Protein AF-A0A537LIR7-F1 (afdb_monomer_lite)

Organism: NCBI:txid2569760

Radius of gyration: 16.5 Å; chains: 1; bounding box: 29×45×45 Å

InterPro domains:
  IPR001753 Enoyl-CoA hydratase/isomerase-like domain [PF00378] (1-91)
  IPR029045 ClpP/crotonase-like domain superfamily [SSF52096] (1-93)

Foldseek 3Di:
DAQQVVVVVDFRPPCLLPVVCVQQNDPVSCVRRNVRDDDDPVVCCVSRVDVDDDDPVCPVVVVVVVVVVLVPDDPVVSVVVVVVVVVPSVDPPDD

Sequence (95 aa):
FGQPEIRLGLIPGAGGTQRLTRAIGKSRAMELILTGRSITAAEAYALGLVSRVVPVELYLDEAKALARDIAAQPPIAVRMAKEAVLQAFETPLGG

pLDDT: mean 93.81, std 8.97, range [43.75, 98.75]

Structure (mmCIF, N/CA/C/O backbone):
data_AF-A0A537LIR7-F1
#
_entry.id   AF-A0A537LIR7-F1
#
loop_
_atom_site.group_PDB
_atom_site.id
_atom_site.type_symbol
_atom_site.label_atom_id
_atom_site.label_alt_id
_atom_site.label_comp_id
_atom_site.label_asym_id
_atom_site.label_entity_id
_atom_site.label_seq_id
_atom_site.pdbx_PDB_ins_code
_atom_site.Cartn_x
_atom_site.Cartn_y
_atom_site.Cartn_z
_atom_site.occupancy
_atom_site.B_iso_or_equiv
_atom_site.auth_seq_id
_atom_site.auth_comp_id
_atom_site.auth_asym_id
_atom_site.auth_atom_id
_atom_site.pdbx_PDB_model_num
ATOM 1 N N . PHE A 1 1 ? -6.544 -6.698 6.699 1.00 89.94 1 PHE A N 1
ATOM 2 C CA . PHE A 1 1 ? -5.488 -5.709 7.035 1.00 89.94 1 PHE A CA 1
ATOM 3 C C . PHE A 1 1 ? -5.859 -4.995 8.328 1.00 89.94 1 PHE A C 1
ATOM 5 O O . PHE A 1 1 ? -7.045 -4.941 8.619 1.00 89.94 1 PHE A O 1
ATOM 12 N N . GLY A 1 2 ? -4.904 -4.458 9.091 1.00 87.06 2 GLY A N 1
ATOM 13 C CA . GLY A 1 2 ? -5.182 -3.697 10.318 1.00 87.06 2 GLY A CA 1
ATOM 14 C C . GLY A 1 2 ? -3.916 -3.408 11.131 1.00 87.06 2 GLY A C 1
ATOM 15 O O . GLY A 1 2 ? -2.856 -3.931 10.796 1.00 87.06 2 GLY A O 1
ATOM 16 N N . GLN A 1 3 ? -4.052 -2.585 12.175 1.00 90.94 3 GLN A N 1
ATOM 17 C CA . GLN A 1 3 ? -3.018 -2.281 13.178 1.00 90.94 3 GLN A CA 1
ATOM 18 C C . GLN A 1 3 ? -3.605 -2.553 14.581 1.00 90.94 3 GLN A C 1
ATOM 20 O O . GLN A 1 3 ? -4.164 -1.646 15.201 1.00 90.94 3 GLN A O 1
ATOM 25 N N . PRO A 1 4 ? -3.630 -3.818 15.046 1.00 92.50 4 PRO A N 1
ATOM 26 C CA . PRO A 1 4 ? -4.332 -4.198 16.272 1.00 92.50 4 PRO A CA 1
ATOM 27 C C . PRO A 1 4 ? -3.589 -3.821 17.566 1.00 92.50 4 PRO A C 1
ATOM 29 O O . PRO A 1 4 ? -4.132 -4.056 18.644 1.00 92.50 4 PRO A O 1
ATOM 32 N N . GLU A 1 5 ? -2.385 -3.245 17.491 1.00 95.88 5 GLU A N 1
ATOM 33 C CA . GLU A 1 5 ? -1.504 -2.937 18.629 1.00 95.88 5 GLU A CA 1
ATOM 34 C C . GLU A 1 5 ? -2.185 -2.102 19.717 1.00 95.88 5 GLU A C 1
ATOM 36 O O . GLU A 1 5 ? -1.934 -2.324 20.904 1.00 95.88 5 GLU A O 1
ATOM 41 N N . ILE A 1 6 ? -3.116 -1.219 19.339 1.00 96.75 6 ILE A N 1
ATOM 42 C CA . ILE A 1 6 ? -3.859 -0.382 20.290 1.00 96.75 6 ILE A CA 1
ATOM 43 C C . ILE A 1 6 ? -4.644 -1.215 21.312 1.00 96.75 6 ILE A C 1
ATOM 45 O O . ILE A 1 6 ? -4.792 -0.816 22.464 1.00 96.75 6 ILE A O 1
ATOM 49 N N . ARG A 1 7 ? -5.088 -2.420 20.924 1.00 94.25 7 ARG A N 1
ATOM 50 C CA . ARG A 1 7 ? -5.808 -3.359 21.801 1.00 94.25 7 ARG A CA 1
ATOM 51 C C . ARG A 1 7 ? -4.902 -3.989 22.856 1.00 94.25 7 ARG A C 1
ATOM 53 O O . ARG A 1 7 ? -5.401 -4.527 23.835 1.00 94.25 7 ARG A O 1
ATOM 60 N N . LEU A 1 8 ? -3.589 -3.918 22.652 1.00 96.25 8 LEU A N 1
ATOM 61 C CA . LEU A 1 8 ? -2.560 -4.372 23.583 1.00 96.25 8 LEU A CA 1
ATOM 62 C C . LEU A 1 8 ? -1.966 -3.207 24.396 1.00 96.25 8 LEU A C 1
ATOM 64 O O . LEU A 1 8 ? -0.995 -3.407 25.117 1.00 96.25 8 LEU A O 1
ATOM 68 N N . GLY A 1 9 ? -2.512 -1.988 24.267 1.00 95.69 9 GLY A N 1
ATOM 69 C CA . GLY A 1 9 ? -1.963 -0.786 24.902 1.00 95.69 9 GLY A CA 1
ATOM 70 C C . GLY A 1 9 ? -0.682 -0.268 24.239 1.00 95.69 9 GLY A C 1
ATOM 71 O O . GLY A 1 9 ? 0.068 0.484 24.858 1.00 95.69 9 GLY A O 1
ATOM 72 N N . LEU A 1 10 ? -0.415 -0.672 22.994 1.00 96.69 10 LEU A N 1
ATOM 73 C CA . LEU A 1 10 ? 0.782 -0.310 22.241 1.00 96.69 10 LEU A CA 1
ATOM 74 C C . LEU A 1 10 ? 0.422 0.545 21.023 1.00 96.69 10 LEU A C 1
ATOM 76 O O . LEU A 1 10 ? -0.661 0.439 20.453 1.00 96.69 10 LEU A O 1
ATOM 80 N N . ILE A 1 11 ? 1.357 1.387 20.589 1.00 94.94 11 ILE A N 1
ATOM 81 C CA . ILE A 1 11 ? 1.230 2.086 19.307 1.00 94.94 11 ILE A CA 1
ATOM 82 C C . ILE A 1 11 ? 1.664 1.167 18.152 1.00 94.94 11 ILE A C 1
ATOM 84 O O . ILE A 1 11 ? 2.521 0.305 18.367 1.00 94.94 11 ILE A O 1
ATOM 88 N N . PRO A 1 12 ? 1.149 1.366 16.922 1.00 94.69 12 PRO A N 1
ATOM 89 C CA . PRO A 1 12 ? 1.608 0.608 15.764 1.00 94.69 12 PRO A CA 1
ATOM 90 C C . PRO A 1 12 ? 3.113 0.744 15.531 1.00 94.69 12 PRO A C 1
ATOM 92 O O . PRO A 1 12 ? 3.645 1.854 15.409 1.00 94.69 12 PRO A O 1
ATOM 95 N N . GLY A 1 13 ? 3.789 -0.400 15.458 1.00 91.19 13 GLY A N 1
ATOM 96 C CA . GLY A 1 13 ? 5.241 -0.486 15.348 1.00 91.19 13 GLY A CA 1
ATOM 97 C C . GLY A 1 13 ? 5.767 -0.280 13.927 1.00 91.19 13 GLY A C 1
ATOM 98 O O . GLY A 1 13 ? 5.023 -0.050 12.973 1.00 91.19 13 GLY A O 1
ATOM 99 N N . ALA A 1 14 ? 7.092 -0.369 13.780 1.00 89.69 14 ALA A N 1
ATOM 100 C CA . ALA A 1 14 ? 7.806 -0.370 12.500 1.00 89.69 14 ALA A CA 1
ATOM 101 C C . ALA A 1 14 ? 7.506 0.817 11.566 1.00 89.69 14 ALA A C 1
ATOM 103 O O . ALA A 1 14 ? 7.797 0.717 10.381 1.00 89.69 14 ALA A O 1
ATOM 104 N N . GLY A 1 15 ? 6.933 1.924 12.044 1.00 88.69 15 GLY A N 1
ATOM 105 C CA . GLY A 1 15 ? 6.499 3.056 11.216 1.00 88.69 15 GLY A CA 1
ATOM 106 C C . GLY A 1 15 ? 5.074 2.935 10.65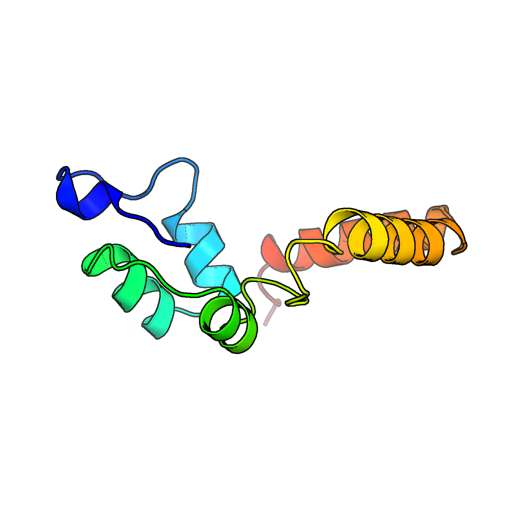7 1.00 88.69 15 GLY A C 1
ATOM 107 O O . GLY A 1 15 ? 4.738 3.588 9.666 1.00 88.69 15 GLY A O 1
ATOM 108 N N . GLY A 1 16 ? 4.236 2.071 11.242 1.00 89.75 16 GLY A N 1
ATOM 109 C CA . GLY A 1 16 ? 2.855 1.836 10.820 1.00 89.75 16 GLY A CA 1
ATOM 110 C C . GLY A 1 16 ? 1.986 3.093 10.862 1.00 89.75 16 GLY A C 1
ATOM 111 O O . GLY A 1 16 ? 1.184 3.303 9.954 1.00 89.75 16 GLY A O 1
ATOM 112 N N . THR A 1 17 ? 2.202 3.978 11.840 1.00 93.75 17 THR A N 1
ATOM 113 C CA . THR A 1 17 ? 1.490 5.262 11.930 1.00 93.75 17 THR A CA 1
ATOM 114 C C . THR A 1 17 ? 1.851 6.194 10.772 1.00 93.75 17 THR A C 1
ATOM 116 O O . THR A 1 17 ? 0.961 6.809 10.188 1.00 93.75 17 THR A O 1
ATOM 119 N N . GLN A 1 18 ? 3.121 6.250 10.365 1.00 93.38 18 GLN A N 1
ATOM 120 C CA . GLN A 1 18 ? 3.574 7.084 9.249 1.00 93.38 18 GLN A CA 1
ATOM 121 C C . GLN A 1 18 ? 3.161 6.497 7.896 1.00 93.38 18 GLN A C 1
ATOM 123 O O . GLN A 1 18 ? 2.568 7.200 7.076 1.00 93.38 18 GLN A O 1
ATOM 128 N N . ARG A 1 19 ? 3.445 5.210 7.647 1.00 92.06 19 ARG A N 1
ATOM 129 C CA . ARG A 1 19 ? 3.177 4.578 6.344 1.00 92.06 19 ARG A CA 1
ATOM 130 C C . ARG A 1 19 ? 1.690 4.460 6.046 1.00 92.06 19 ARG A C 1
ATOM 132 O O . ARG A 1 19 ? 1.287 4.769 4.930 1.00 92.06 19 ARG A O 1
ATOM 139 N N . LEU A 1 20 ? 0.873 4.072 7.027 1.00 94.12 20 LEU A N 1
ATOM 140 C CA . LEU A 1 20 ? -0.571 3.974 6.814 1.00 94.12 20 LEU A CA 1
ATOM 141 C C . LEU A 1 20 ? -1.172 5.355 6.541 1.00 94.12 20 LEU A C 1
ATOM 143 O O . LEU A 1 20 ? -1.917 5.514 5.582 1.00 94.12 20 LEU A O 1
ATOM 147 N N . THR A 1 21 ? -0.787 6.374 7.315 1.00 94.75 21 THR A N 1
ATOM 148 C CA . THR A 1 21 ? -1.270 7.750 7.108 1.00 94.75 21 THR A CA 1
ATOM 149 C C . THR A 1 21 ? -0.914 8.290 5.725 1.00 94.75 21 THR A C 1
ATOM 151 O O . THR A 1 21 ? -1.763 8.906 5.084 1.00 94.75 21 THR A O 1
ATOM 154 N N . ARG A 1 22 ? 0.304 8.031 5.233 1.00 91.88 22 ARG A N 1
ATOM 155 C CA . ARG A 1 22 ? 0.717 8.404 3.870 1.00 91.88 22 ARG A CA 1
ATOM 156 C C . ARG A 1 22 ? -0.051 7.64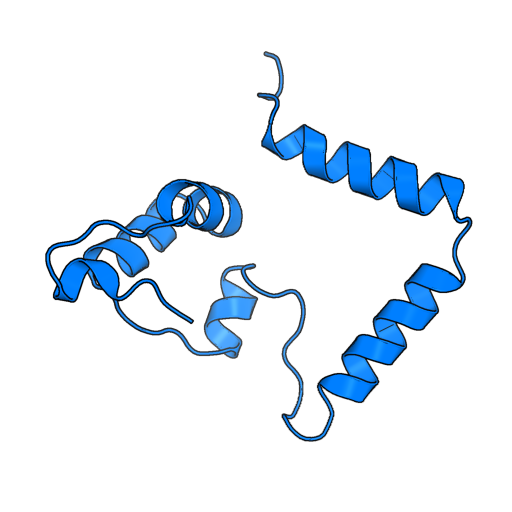5 2.787 1.00 91.88 22 ARG A C 1
ATOM 158 O O . ARG A 1 22 ? -0.322 8.224 1.744 1.00 91.88 22 ARG A O 1
ATOM 165 N N . ALA A 1 23 ? -0.411 6.386 3.033 1.00 93.00 23 ALA A N 1
ATOM 166 C CA . ALA A 1 23 ? -1.126 5.559 2.065 1.00 93.00 23 ALA A CA 1
ATOM 167 C C . ALA A 1 23 ? -2.614 5.925 1.940 1.00 93.00 23 ALA A C 1
ATOM 169 O O . ALA A 1 23 ? -3.129 5.989 0.830 1.00 93.00 23 ALA A O 1
ATOM 170 N N . ILE A 1 24 ? -3.311 6.154 3.061 1.00 95.25 24 ILE A N 1
ATOM 171 C CA . ILE A 1 24 ? -4.787 6.250 3.072 1.00 95.25 24 ILE A CA 1
ATOM 172 C C . ILE A 1 24 ? -5.334 7.574 3.630 1.00 95.25 24 ILE A C 1
ATOM 174 O O . ILE A 1 24 ? -6.550 7.751 3.735 1.00 95.25 24 ILE A O 1
ATOM 178 N N . GLY A 1 25 ? -4.452 8.509 3.994 1.00 95.12 25 GLY A N 1
ATOM 179 C CA . GLY A 1 25 ? -4.796 9.815 4.554 1.00 95.12 25 GLY A CA 1
ATOM 180 C C . GLY A 1 25 ? -5.098 9.803 6.059 1.00 95.12 25 GLY A C 1
ATOM 181 O O . GLY A 1 25 ? -5.391 8.772 6.666 1.00 95.12 25 GLY A O 1
ATOM 182 N N . LYS A 1 26 ? -5.055 10.997 6.673 1.00 96.25 26 LYS A N 1
ATOM 183 C CA . LYS A 1 26 ? -5.170 11.204 8.132 1.00 96.25 26 LYS A CA 1
ATOM 184 C C . LYS A 1 26 ? -6.426 10.585 8.747 1.00 96.25 26 LYS A C 1
ATOM 186 O O . LYS A 1 26 ? -6.324 9.877 9.741 1.00 96.25 26 LYS A O 1
ATOM 191 N N . SER A 1 27 ? -7.603 10.882 8.193 1.00 97.81 27 SER A N 1
ATOM 192 C CA . SER A 1 27 ? -8.883 10.490 8.805 1.00 97.81 27 SER A CA 1
ATOM 193 C C . SER A 1 27 ? -9.047 8.968 8.860 1.00 97.81 27 SER A C 1
ATOM 195 O O . SER A 1 27 ? -9.271 8.415 9.934 1.00 97.81 27 SER A O 1
ATOM 197 N N . ARG A 1 28 ? -8.830 8.287 7.730 1.00 96.94 28 ARG A N 1
ATOM 198 C CA . ARG A 1 28 ? -8.927 6.824 7.626 1.00 96.94 28 ARG A CA 1
ATOM 199 C C . ARG A 1 28 ? -7.845 6.125 8.450 1.00 96.94 28 ARG A C 1
ATOM 201 O O . ARG A 1 28 ? -8.125 5.137 9.120 1.00 96.94 28 ARG A O 1
ATOM 208 N N . ALA A 1 29 ? -6.620 6.653 8.462 1.00 96.62 29 ALA A N 1
ATOM 209 C CA . ALA A 1 29 ? -5.555 6.093 9.290 1.00 96.62 29 ALA A CA 1
ATOM 210 C C . ALA A 1 29 ? -5.871 6.196 10.788 1.00 96.62 29 ALA A C 1
ATOM 212 O O . ALA A 1 29 ? -5.683 5.216 11.503 1.00 96.62 29 ALA A O 1
ATOM 213 N N . MET A 1 30 ? -6.396 7.332 11.260 1.00 97.44 30 MET A N 1
ATOM 214 C CA . MET A 1 30 ? -6.832 7.479 12.654 1.00 97.44 30 MET A CA 1
ATOM 215 C C . MET A 1 30 ? -7.927 6.481 13.014 1.00 97.44 30 MET A C 1
ATOM 217 O O . MET A 1 30 ? -7.828 5.832 14.049 1.00 97.44 30 MET A O 1
ATOM 221 N N . GLU A 1 31 ? -8.928 6.303 12.154 1.00 96.88 31 GLU A N 1
ATOM 222 C CA . GLU A 1 31 ? -9.977 5.311 12.385 1.00 96.88 31 GLU A CA 1
ATOM 223 C C . GLU A 1 31 ? -9.389 3.903 12.569 1.00 96.88 31 GLU A C 1
ATOM 225 O O . GLU A 1 31 ? -9.663 3.243 13.571 1.00 96.88 31 GLU A O 1
ATOM 230 N N . LEU A 1 32 ? -8.533 3.446 11.650 1.00 97.06 32 LEU A N 1
ATOM 231 C CA . LEU A 1 32 ? -7.968 2.095 11.717 1.00 97.06 32 LEU A CA 1
ATOM 232 C C . LEU A 1 32 ? -6.997 1.909 12.888 1.00 97.06 32 LEU A C 1
ATOM 234 O O . LEU A 1 32 ? -7.026 0.866 13.536 1.00 97.06 32 LEU A O 1
ATOM 238 N N . ILE A 1 33 ? -6.159 2.908 13.174 1.00 96.81 33 ILE A N 1
ATOM 239 C CA . ILE A 1 33 ? -5.153 2.841 14.244 1.00 96.81 33 ILE A CA 1
ATOM 240 C C . ILE A 1 33 ? -5.810 2.901 15.622 1.00 96.81 33 ILE A C 1
ATOM 242 O O . ILE A 1 33 ? -5.434 2.135 16.503 1.00 96.81 33 ILE A O 1
ATOM 246 N N . LEU A 1 34 ? -6.786 3.789 15.823 1.00 97.12 34 LEU A N 1
ATOM 247 C CA . LEU A 1 34 ? -7.384 4.010 17.142 1.00 97.12 34 LEU A CA 1
ATOM 248 C C . LEU A 1 34 ? -8.451 2.966 17.490 1.00 97.12 34 LEU A C 1
ATOM 250 O O . LEU A 1 34 ? -8.666 2.687 18.664 1.00 97.12 34 LEU A O 1
ATOM 254 N N . THR A 1 35 ? -9.100 2.354 16.494 1.00 97.19 35 THR A N 1
ATOM 255 C CA . THR A 1 35 ? -10.054 1.250 16.729 1.00 97.19 35 THR A CA 1
ATOM 256 C C . THR A 1 35 ? -9.390 -0.130 16.702 1.00 97.19 35 THR A C 1
ATOM 258 O O . THR A 1 35 ? -9.949 -1.117 17.198 1.00 97.19 35 THR A O 1
ATOM 261 N N . GLY A 1 36 ? -8.223 -0.239 16.061 1.00 96.00 36 GLY A N 1
ATOM 262 C CA . GLY A 1 36 ? -7.566 -1.511 15.769 1.00 96.00 36 GLY A CA 1
ATOM 263 C C . GLY A 1 36 ? -8.424 -2.460 14.926 1.00 96.00 36 GLY A C 1
ATOM 264 O O . GLY A 1 36 ? -8.204 -3.674 14.963 1.00 96.00 36 GLY A O 1
ATOM 265 N N . ARG A 1 37 ? -9.458 -1.960 14.226 1.00 96.62 37 ARG A N 1
ATOM 266 C CA . ARG A 1 37 ? -10.354 -2.815 13.437 1.00 96.62 37 ARG A CA 1
ATOM 267 C C . ARG A 1 37 ? -9.626 -3.396 12.232 1.00 96.62 37 ARG A C 1
ATOM 269 O O . ARG A 1 37 ? -8.725 -2.786 11.660 1.00 96.62 37 ARG A O 1
ATOM 276 N N . SER A 1 38 ? -10.050 -4.591 11.837 1.00 96.19 38 SER A N 1
ATOM 277 C CA . SER A 1 38 ? -9.592 -5.192 10.589 1.00 96.19 38 SER A CA 1
ATOM 278 C C . SER A 1 38 ? -10.463 -4.737 9.423 1.00 96.19 38 SER A C 1
ATOM 280 O O . SER A 1 38 ? -11.667 -4.546 9.582 1.00 96.19 38 SER A O 1
ATOM 282 N N . ILE A 1 39 ? -9.844 -4.602 8.255 1.00 97.44 39 ILE A N 1
ATOM 283 C CA . ILE A 1 39 ? -10.505 -4.291 6.984 1.00 97.44 39 ILE A CA 1
ATOM 284 C C . ILE A 1 39 ? -10.357 -5.440 5.990 1.00 97.44 39 ILE A C 1
ATOM 286 O O . ILE A 1 39 ? -9.363 -6.186 6.022 1.00 97.44 39 ILE A O 1
ATOM 290 N N . THR A 1 40 ? -11.333 -5.549 5.091 1.00 97.88 40 THR A N 1
ATOM 291 C CA . THR A 1 40 ? -11.359 -6.538 4.003 1.00 97.88 40 THR A CA 1
ATOM 292 C C . THR A 1 40 ? -10.397 -6.156 2.872 1.00 97.88 40 THR A C 1
ATOM 294 O O . THR A 1 40 ? -9.871 -5.043 2.834 1.00 97.88 40 THR A O 1
ATOM 297 N N . ALA A 1 41 ? -10.161 -7.070 1.924 1.00 97.50 41 ALA A N 1
ATOM 298 C CA . ALA A 1 41 ? -9.376 -6.765 0.725 1.00 97.50 41 ALA A CA 1
ATOM 299 C C . ALA A 1 41 ? -10.055 -5.721 -0.175 1.00 97.50 41 ALA A C 1
ATOM 301 O O . ALA A 1 41 ? -9.386 -4.820 -0.674 1.00 97.50 41 ALA A O 1
ATOM 302 N N . ALA A 1 42 ? -11.381 -5.801 -0.325 1.00 98.06 42 ALA A N 1
ATOM 303 C CA . ALA A 1 42 ? -12.158 -4.832 -1.094 1.00 98.06 42 ALA A CA 1
ATOM 304 C C . ALA A 1 42 ? -12.061 -3.423 -0.493 1.00 98.06 42 ALA A C 1
ATOM 306 O O . ALA A 1 42 ? -11.833 -2.451 -1.210 1.00 98.06 42 ALA A O 1
ATOM 307 N N . GLU A 1 43 ? -12.161 -3.316 0.834 1.00 97.94 43 GLU A N 1
ATOM 308 C CA . GLU A 1 43 ? -11.975 -2.042 1.523 1.00 97.94 43 GLU A CA 1
ATOM 309 C C . GLU A 1 43 ? -10.532 -1.541 1.381 1.00 97.94 43 GLU A C 1
ATOM 311 O O . GLU A 1 43 ? -10.324 -0.398 0.995 1.00 97.94 43 GLU A O 1
ATOM 316 N N . ALA A 1 44 ? -9.525 -2.394 1.594 1.00 97.75 44 ALA A N 1
ATOM 317 C CA . ALA A 1 44 ? -8.122 -2.016 1.412 1.00 97.75 44 ALA A CA 1
ATOM 318 C C . ALA A 1 44 ? -7.833 -1.466 0.003 1.00 97.75 44 ALA A C 1
ATOM 320 O O . ALA A 1 44 ? -7.072 -0.509 -0.132 1.00 97.75 44 ALA A O 1
ATOM 321 N N . TYR A 1 45 ? -8.468 -2.024 -1.031 1.00 97.75 45 TYR A N 1
ATOM 322 C CA . TYR A 1 45 ? -8.389 -1.513 -2.399 1.00 97.75 45 TYR A CA 1
ATOM 323 C C . TYR A 1 45 ? -9.053 -0.141 -2.544 1.00 97.75 45 TYR A C 1
ATOM 325 O O . TYR A 1 45 ? -8.424 0.792 -3.036 1.00 97.75 45 TYR A O 1
ATOM 333 N N . ALA A 1 46 ? -10.277 0.026 -2.033 1.00 97.44 46 ALA A N 1
ATOM 334 C CA . ALA A 1 46 ? -10.981 1.313 -2.046 1.00 97.44 46 ALA A CA 1
ATOM 335 C C . ALA A 1 46 ? -10.250 2.416 -1.251 1.00 97.44 46 ALA A C 1
ATOM 337 O O . ALA A 1 46 ? -10.405 3.609 -1.529 1.00 97.44 46 ALA A O 1
ATOM 338 N N . LEU A 1 47 ? -9.448 2.032 -0.253 1.00 96.75 47 LEU A N 1
ATOM 339 C CA . LEU A 1 47 ? -8.602 2.948 0.508 1.00 96.75 47 LEU A CA 1
ATOM 340 C C . LEU A 1 47 ? -7.263 3.263 -0.180 1.00 96.75 47 LEU A C 1
ATOM 342 O O . LEU A 1 47 ? -6.593 4.190 0.263 1.00 96.75 47 LEU A O 1
ATOM 346 N N . GLY A 1 48 ? -6.878 2.530 -1.231 1.00 94.75 48 GLY A N 1
ATOM 347 C CA . GLY A 1 48 ? -5.585 2.674 -1.910 1.00 94.75 48 GLY A CA 1
ATOM 348 C C . GLY A 1 48 ? -4.419 1.960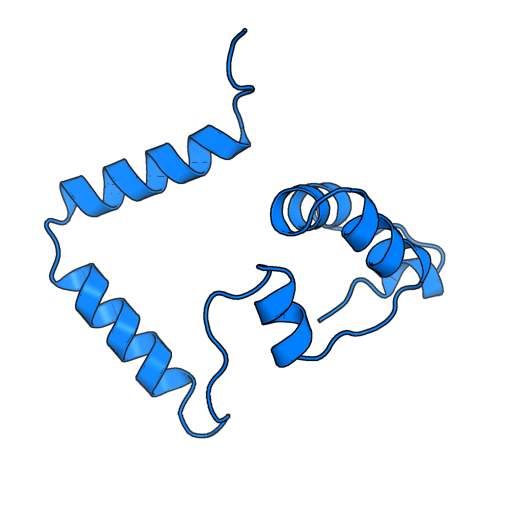 -1.214 1.00 94.75 48 GLY A C 1
ATOM 349 O O . GLY A 1 48 ? -3.262 2.206 -1.540 1.00 94.75 48 GLY A O 1
ATOM 350 N N . LEU A 1 49 ? -4.698 1.067 -0.257 1.00 95.44 49 LEU A N 1
ATOM 351 C CA . LEU A 1 49 ? -3.673 0.304 0.466 1.00 95.44 49 LEU A CA 1
ATOM 352 C C . LEU A 1 49 ? -3.101 -0.852 -0.374 1.00 95.44 49 LEU A C 1
ATOM 354 O O . LEU A 1 49 ? -1.965 -1.270 -0.160 1.00 95.44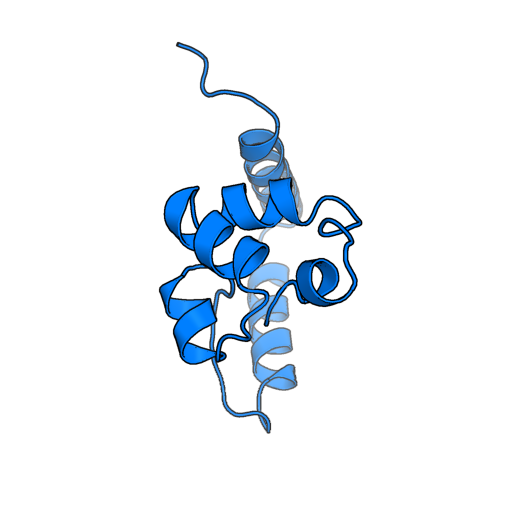 4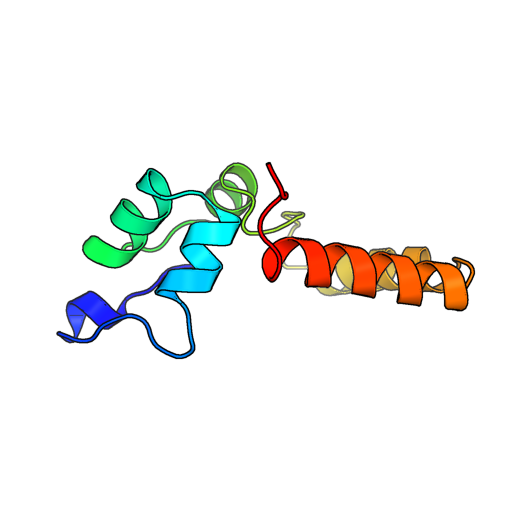9 LEU A O 1
ATOM 358 N N . VAL A 1 50 ? -3.887 -1.371 -1.320 1.00 96.50 50 VAL A N 1
ATOM 359 C CA . VAL A 1 50 ? -3.471 -2.392 -2.293 1.00 96.50 50 VAL A CA 1
ATOM 360 C C . VAL A 1 50 ? -3.879 -1.973 -3.702 1.00 96.50 50 VAL A C 1
ATOM 362 O O . VAL A 1 50 ? -4.885 -1.295 -3.884 1.00 96.50 50 VAL A O 1
ATOM 365 N N . SER A 1 51 ? -3.115 -2.397 -4.709 1.00 96.69 51 SER A N 1
ATOM 366 C CA . SER A 1 51 ? -3.323 -2.008 -6.112 1.00 96.69 51 SER A CA 1
ATOM 367 C C . SER A 1 51 ? -4.274 -2.919 -6.895 1.00 96.69 51 SER A C 1
ATOM 369 O O . SER A 1 51 ? -4.725 -2.536 -7.973 1.00 96.69 51 SER A O 1
ATOM 371 N N . ARG A 1 52 ? -4.577 -4.125 -6.394 1.00 96.88 52 ARG A N 1
ATOM 372 C CA . ARG A 1 52 ? -5.504 -5.082 -7.020 1.00 96.88 52 ARG A CA 1
ATOM 373 C C . ARG A 1 52 ? -6.060 -6.054 -5.976 1.00 96.88 52 ARG A C 1
ATOM 375 O O . ARG A 1 52 ? -5.380 -6.375 -5.004 1.00 96.88 52 ARG A O 1
ATOM 382 N N . VAL A 1 53 ? -7.275 -6.546 -6.209 1.00 98.06 53 VAL A N 1
ATOM 383 C CA . VAL A 1 53 ? -7.882 -7.676 -5.489 1.00 98.06 53 VAL A CA 1
ATOM 384 C C . VAL A 1 53 ? -8.226 -8.735 -6.522 1.00 98.06 53 VAL A C 1
ATOM 386 O O . VAL A 1 53 ? -8.834 -8.422 -7.541 1.00 98.06 53 VAL A O 1
ATOM 389 N N . VAL A 1 54 ? -7.807 -9.970 -6.272 1.00 98.00 54 VAL A N 1
ATOM 390 C CA . VAL A 1 54 ? -7.983 -11.110 -7.179 1.00 98.00 54 VAL A CA 1
ATOM 391 C C . VAL A 1 54 ? -8.402 -12.343 -6.372 1.00 98.00 54 VAL A C 1
ATOM 393 O O . VAL A 1 54 ? -8.211 -12.342 -5.150 1.00 98.00 54 VAL A O 1
ATOM 396 N N . PRO A 1 55 ? -8.966 -13.384 -7.012 1.00 97.94 55 PRO A N 1
ATOM 397 C CA . PRO A 1 55 ? -9.231 -14.660 -6.352 1.00 97.94 55 PRO A CA 1
ATOM 398 C C . PRO A 1 55 ? -7.973 -15.238 -5.695 1.00 97.94 55 PRO A C 1
ATOM 400 O O . PRO A 1 55 ? -6.857 -15.073 -6.197 1.00 97.94 55 PRO A O 1
ATOM 403 N N . VAL A 1 56 ? -8.149 -15.926 -4.567 1.00 96.88 56 VAL A N 1
ATOM 404 C CA . VAL A 1 56 ? -7.030 -16.473 -3.782 1.00 96.88 56 VAL A CA 1
ATOM 405 C C . VAL A 1 56 ? -6.303 -17.595 -4.526 1.00 96.88 56 VAL A C 1
ATOM 407 O O . VAL A 1 56 ? -5.138 -17.865 -4.281 1.00 96.88 56 VAL A O 1
ATOM 410 N N . GLU A 1 57 ? -6.947 -18.219 -5.496 1.00 98.25 57 GLU A N 1
ATOM 411 C CA . GLU A 1 57 ? -6.349 -19.243 -6.342 1.00 98.25 57 GLU A CA 1
ATOM 412 C C . GLU A 1 57 ? -5.394 -18.631 -7.379 1.00 98.25 57 GLU A C 1
ATOM 414 O O . GLU A 1 57 ? -4.516 -19.321 -7.887 1.00 98.25 57 GLU A O 1
ATOM 419 N N . LEU A 1 58 ? -5.538 -17.331 -7.676 1.00 98.00 58 LEU A N 1
ATOM 420 C CA . LEU A 1 58 ? -4.841 -16.649 -8.771 1.00 98.00 58 LEU A CA 1
ATOM 421 C C . LEU A 1 58 ? -3.808 -15.614 -8.310 1.00 98.00 58 LEU A C 1
ATOM 423 O O . LEU A 1 58 ? -3.075 -15.087 -9.148 1.00 98.00 58 LEU A O 1
ATOM 427 N N . TYR A 1 59 ? -3.707 -15.307 -7.007 1.00 97.38 59 TYR A N 1
ATOM 428 C CA . TYR A 1 59 ? -2.874 -14.187 -6.531 1.00 97.38 59 TYR A CA 1
ATOM 429 C C . TYR A 1 59 ? -1.424 -14.268 -7.014 1.00 97.38 59 TYR A C 1
ATOM 431 O O . TYR A 1 59 ? -0.823 -13.245 -7.346 1.00 97.38 59 TYR A O 1
ATOM 439 N N . LEU A 1 60 ? -0.853 -15.476 -7.053 1.00 98.25 60 LEU A N 1
ATOM 440 C CA . LEU A 1 60 ? 0.546 -15.666 -7.412 1.00 98.25 60 LEU A CA 1
ATOM 441 C C . LEU A 1 60 ? 0.766 -15.486 -8.912 1.00 98.25 60 LEU A C 1
ATOM 443 O O . LEU A 1 60 ? 1.767 -14.892 -9.316 1.00 98.25 60 LEU A O 1
ATOM 447 N N . ASP A 1 61 ? -0.155 -15.981 -9.731 1.00 98.44 61 ASP A N 1
ATOM 448 C CA . ASP A 1 61 ? -0.051 -15.884 -11.183 1.00 98.44 61 ASP A CA 1
ATOM 449 C C . ASP A 1 61 ? -0.270 -14.451 -11.657 1.00 98.44 61 ASP A C 1
ATOM 451 O O . ASP A 1 61 ? 0.497 -13.963 -12.488 1.00 98.44 61 ASP A O 1
ATOM 455 N N . GLU A 1 62 ? -1.217 -13.742 -11.045 1.00 98.44 62 GLU A N 1
ATOM 456 C CA . GLU A 1 62 ? -1.452 -12.311 -11.246 1.00 98.44 62 GLU A CA 1
ATOM 457 C C . GLU A 1 62 ? -0.239 -11.469 -10.822 1.00 98.44 62 GLU A C 1
ATOM 459 O O . GLU A 1 62 ? 0.209 -10.590 -11.563 1.00 98.44 62 GLU A O 1
ATOM 464 N N . ALA A 1 63 ? 0.367 -11.773 -9.667 1.00 98.19 63 ALA A N 1
ATOM 465 C CA . ALA A 1 63 ? 1.585 -11.100 -9.216 1.00 98.19 63 ALA A CA 1
ATOM 466 C C . ALA A 1 63 ? 2.767 -11.347 -10.170 1.00 98.19 63 ALA A C 1
ATOM 468 O O . ALA A 1 63 ? 3.506 -10.417 -10.500 1.00 98.19 63 ALA A O 1
ATOM 469 N N . LYS A 1 64 ? 2.939 -12.585 -10.652 1.00 98.62 64 LYS A N 1
ATOM 470 C CA . LYS A 1 64 ? 3.971 -12.923 -11.643 1.00 98.62 64 LYS A CA 1
ATOM 471 C C . LYS A 1 64 ? 3.699 -12.271 -12.996 1.00 98.62 64 LYS A C 1
ATOM 473 O O . LYS A 1 64 ? 4.653 -11.883 -13.661 1.00 98.62 64 LYS A O 1
ATOM 478 N N . ALA A 1 65 ? 2.438 -12.155 -13.412 1.00 98.56 65 ALA A N 1
ATOM 479 C CA . ALA A 1 65 ? 2.063 -11.457 -14.638 1.00 98.56 65 ALA A CA 1
ATOM 480 C C . ALA A 1 65 ? 2.477 -9.986 -14.570 1.00 98.56 65 ALA A C 1
ATOM 482 O O . ALA A 1 65 ? 3.245 -9.542 -15.418 1.00 98.56 65 ALA A O 1
ATOM 483 N N . LEU A 1 66 ? 2.118 -9.290 -13.488 1.00 98.38 66 LEU A N 1
ATOM 484 C CA . LEU A 1 66 ? 2.559 -7.913 -13.257 1.00 98.38 66 LEU A CA 1
ATOM 485 C C . LEU A 1 66 ? 4.092 -7.790 -13.234 1.00 98.38 66 LEU A C 1
ATOM 487 O O . LEU A 1 66 ? 4.655 -6.860 -13.807 1.00 98.38 66 LEU A O 1
ATOM 491 N N . ALA A 1 67 ? 4.787 -8.730 -12.589 1.00 98.31 67 ALA A N 1
ATOM 492 C CA . ALA A 1 67 ? 6.247 -8.731 -12.561 1.00 98.31 67 ALA A CA 1
ATOM 493 C C . ALA A 1 67 ? 6.860 -8.905 -13.962 1.00 98.31 67 ALA A C 1
ATOM 495 O O . ALA A 1 67 ? 7.848 -8.241 -14.271 1.00 98.31 67 ALA A O 1
ATOM 496 N N . ARG A 1 68 ? 6.275 -9.759 -14.815 1.00 98.75 68 ARG A N 1
ATOM 497 C CA . ARG A 1 68 ? 6.694 -9.924 -16.217 1.00 98.75 68 ARG A CA 1
ATOM 498 C C . ARG A 1 68 ? 6.486 -8.641 -17.018 1.00 98.75 68 ARG A C 1
ATOM 500 O O . ARG A 1 68 ? 7.395 -8.251 -17.744 1.00 98.75 68 ARG A O 1
ATOM 507 N N . ASP A 1 69 ? 5.357 -7.962 -16.831 1.00 98.50 69 ASP A N 1
ATOM 508 C CA . ASP A 1 69 ? 5.066 -6.697 -17.517 1.00 98.50 69 ASP A CA 1
ATOM 509 C C . ASP A 1 69 ? 6.087 -5.608 -17.160 1.00 98.50 69 ASP A C 1
ATOM 511 O O . ASP A 1 69 ? 6.559 -4.880 -18.035 1.00 98.50 69 ASP A O 1
ATOM 515 N N . ILE A 1 70 ? 6.479 -5.529 -15.881 1.00 98.50 70 ILE A N 1
ATOM 516 C CA . ILE A 1 70 ? 7.527 -4.614 -15.402 1.00 98.50 70 ILE A CA 1
ATOM 517 C C . ILE A 1 70 ? 8.900 -5.023 -15.952 1.00 98.50 70 ILE A C 1
ATOM 519 O O . ILE A 1 70 ? 9.663 -4.166 -16.394 1.00 98.50 70 ILE A O 1
ATOM 523 N N . ALA A 1 71 ? 9.223 -6.318 -15.941 1.00 98.44 71 ALA A N 1
ATOM 524 C CA . ALA A 1 71 ? 10.506 -6.836 -16.416 1.00 98.44 71 ALA A CA 1
ATOM 525 C C . ALA A 1 71 ? 10.714 -6.654 -17.929 1.00 98.44 71 ALA A C 1
ATOM 527 O O . ALA A 1 71 ? 11.856 -6.623 -18.382 1.00 98.44 71 ALA A O 1
ATOM 528 N N . ALA A 1 72 ? 9.634 -6.511 -18.702 1.00 98.62 72 ALA A N 1
ATOM 529 C CA . ALA A 1 72 ? 9.690 -6.209 -20.130 1.00 98.62 72 ALA A CA 1
ATOM 530 C C . ALA A 1 72 ? 10.038 -4.737 -20.439 1.00 98.62 72 ALA A C 1
ATOM 532 O O . ALA A 1 72 ? 10.318 -4.407 -21.591 1.00 98.62 72 ALA A O 1
ATOM 533 N N . GLN A 1 73 ? 10.024 -3.844 -19.442 1.00 98.69 73 GLN A N 1
ATOM 534 C CA . GLN A 1 73 ? 10.339 -2.424 -19.626 1.00 98.69 73 GLN A CA 1
ATOM 535 C C . GLN A 1 73 ? 11.856 -2.153 -19.575 1.00 98.69 73 GLN A C 1
ATOM 537 O O . GLN A 1 73 ? 12.603 -2.919 -18.961 1.00 98.69 73 GLN A O 1
ATOM 542 N N . PRO A 1 74 ? 12.344 -1.031 -20.146 1.00 98.69 74 PRO A N 1
ATOM 543 C CA . PRO A 1 74 ? 13.754 -0.655 -20.060 1.00 98.69 74 PRO A CA 1
ATOM 544 C C . PRO A 1 74 ? 14.244 -0.565 -18.598 1.00 98.69 74 PRO A C 1
ATOM 546 O O . PRO A 1 74 ? 13.724 0.246 -17.823 1.00 98.69 74 PRO A O 1
ATOM 549 N N . PRO A 1 75 ? 15.271 -1.340 -18.198 1.00 97.94 75 PRO A N 1
ATOM 550 C CA . PRO A 1 75 ? 15.589 -1.558 -16.783 1.00 97.94 75 PRO A CA 1
ATOM 551 C C . PRO A 1 75 ? 16.053 -0.289 -16.057 1.00 97.94 75 PRO A C 1
ATOM 553 O O . PRO A 1 75 ? 15.732 -0.089 -14.886 1.00 97.94 75 PRO A O 1
ATOM 556 N N . ILE A 1 76 ? 16.772 0.600 -16.751 1.00 98.44 76 ILE A N 1
ATOM 557 C CA . ILE A 1 76 ? 17.211 1.882 -16.180 1.00 98.44 76 ILE A CA 1
ATOM 558 C C . ILE A 1 76 ? 16.014 2.801 -15.915 1.00 98.44 76 ILE A C 1
ATOM 560 O O . ILE A 1 76 ? 15.932 3.388 -14.837 1.00 98.44 76 ILE A O 1
ATOM 564 N N . ALA A 1 77 ? 15.056 2.873 -16.843 1.00 98.56 77 ALA A N 1
ATOM 565 C CA . ALA A 1 77 ? 13.860 3.694 -16.677 1.00 98.56 77 ALA A CA 1
ATOM 566 C C . ALA A 1 77 ? 12.994 3.195 -15.510 1.00 98.56 77 ALA A C 1
ATOM 568 O O . ALA A 1 77 ? 12.576 3.998 -14.680 1.00 98.56 77 ALA A O 1
ATOM 569 N N . VAL A 1 78 ? 12.794 1.875 -15.387 1.00 98.50 78 VAL A N 1
ATOM 570 C CA . VAL A 1 78 ? 12.075 1.268 -14.250 1.00 98.50 78 VAL A CA 1
ATOM 571 C C . VAL A 1 78 ? 12.733 1.631 -12.923 1.00 98.50 78 VAL A C 1
ATOM 573 O O . VAL A 1 78 ? 12.044 2.025 -11.980 1.00 98.50 78 VAL A O 1
ATOM 576 N N . ARG A 1 79 ? 14.066 1.518 -12.844 1.00 98.38 79 ARG A N 1
ATOM 577 C CA . ARG A 1 79 ? 14.809 1.842 -11.623 1.00 98.38 79 ARG A CA 1
ATOM 578 C C . ARG A 1 79 ? 14.635 3.311 -11.243 1.00 98.38 79 ARG A C 1
ATOM 580 O O . ARG A 1 79 ? 14.240 3.594 -10.116 1.00 98.38 79 ARG A O 1
ATOM 587 N N . MET A 1 80 ? 14.866 4.219 -12.190 1.00 98.31 80 MET A N 1
ATOM 588 C CA . MET A 1 80 ? 14.758 5.661 -11.954 1.00 98.31 80 MET A CA 1
ATOM 589 C C . MET A 1 80 ? 13.331 6.080 -11.587 1.00 98.31 80 MET A C 1
ATOM 591 O O . MET A 1 80 ? 13.143 6.851 -10.651 1.00 98.31 80 MET A O 1
ATOM 595 N N . ALA A 1 81 ? 12.315 5.541 -12.268 1.00 98.06 81 ALA A N 1
ATOM 596 C CA . ALA A 1 81 ? 10.918 5.829 -11.954 1.00 98.06 81 ALA A CA 1
ATOM 597 C C . ALA A 1 81 ? 10.549 5.362 -10.536 1.00 98.06 81 ALA A C 1
ATOM 599 O O . ALA A 1 81 ? 9.931 6.110 -9.780 1.00 98.06 81 ALA A O 1
ATOM 600 N N . LYS A 1 82 ? 10.971 4.152 -10.143 1.00 96.81 82 LYS A N 1
ATOM 601 C CA . LYS A 1 82 ? 10.761 3.638 -8.782 1.00 96.81 82 LYS A CA 1
ATOM 602 C C . LYS A 1 82 ? 11.447 4.517 -7.734 1.00 96.81 82 LYS A C 1
ATOM 604 O O . LYS A 1 82 ? 10.830 4.830 -6.719 1.00 96.81 82 LYS A O 1
ATOM 609 N N . GLU A 1 83 ? 12.699 4.905 -7.965 1.00 96.31 83 GLU A N 1
ATOM 610 C CA . GLU A 1 83 ? 13.454 5.785 -7.064 1.00 96.31 83 GLU A CA 1
ATOM 611 C C . GLU A 1 83 ? 12.771 7.151 -6.910 1.00 96.31 83 GLU A C 1
ATOM 613 O O . GLU A 1 83 ? 12.563 7.596 -5.783 1.00 96.31 83 GLU A O 1
ATOM 618 N N . ALA A 1 84 ? 12.333 7.769 -8.011 1.00 95.44 84 ALA A N 1
ATOM 619 C CA . ALA A 1 84 ? 11.632 9.052 -7.986 1.00 95.44 84 ALA A CA 1
ATOM 620 C C . ALA A 1 84 ? 10.309 8.984 -7.202 1.00 95.44 84 ALA A C 1
ATOM 622 O O . ALA A 1 84 ? 10.029 9.858 -6.381 1.00 95.44 84 ALA A O 1
ATOM 623 N N . VAL A 1 85 ? 9.515 7.921 -7.393 1.00 93.75 85 VAL A N 1
ATOM 624 C CA . VAL A 1 85 ? 8.274 7.713 -6.625 1.00 93.75 85 VAL A CA 1
ATOM 625 C C . VAL A 1 85 ? 8.569 7.557 -5.133 1.00 93.75 85 VAL A C 1
ATOM 627 O O . VAL A 1 85 ? 7.854 8.130 -4.318 1.00 93.75 85 VAL A O 1
ATOM 630 N N . LEU A 1 86 ? 9.622 6.827 -4.753 1.00 91.81 86 LEU A N 1
ATOM 631 C CA . LEU A 1 86 ? 10.010 6.691 -3.344 1.00 91.81 86 LEU A CA 1
ATOM 632 C C . LEU A 1 86 ? 10.464 8.032 -2.746 1.00 91.81 86 LEU A C 1
ATOM 634 O O . LEU A 1 86 ? 10.060 8.371 -1.635 1.00 91.81 86 LEU A O 1
ATOM 638 N N . GLN A 1 87 ? 11.244 8.822 -3.487 1.00 91.62 87 GLN A N 1
ATOM 639 C CA . GLN A 1 87 ? 11.709 10.141 -3.043 1.00 91.62 87 GLN A CA 1
ATOM 640 C C . GLN A 1 87 ? 10.569 11.147 -2.840 1.00 91.62 87 GLN A C 1
ATOM 642 O O . GLN A 1 87 ? 10.641 11.969 -1.923 1.00 91.62 87 GLN A O 1
ATOM 647 N N . ALA A 1 88 ? 9.494 11.055 -3.629 1.00 88.12 88 ALA A N 1
ATOM 648 C CA . ALA A 1 88 ? 8.308 11.899 -3.471 1.00 88.12 88 ALA A CA 1
ATOM 649 C C . ALA A 1 88 ? 7.605 11.729 -2.107 1.00 88.12 88 ALA A C 1
ATOM 651 O O . ALA A 1 88 ? 6.872 12.619 -1.687 1.00 88.12 88 ALA A O 1
ATOM 652 N N . PHE A 1 89 ? 7.834 10.623 -1.387 1.00 83.06 89 PHE A N 1
ATOM 653 C CA . PHE A 1 89 ? 7.294 10.415 -0.035 1.00 83.06 89 PHE A CA 1
ATOM 654 C C . PHE A 1 89 ? 8.213 10.907 1.095 1.00 83.06 89 PHE A C 1
ATOM 656 O O . PHE A 1 89 ? 7.761 11.018 2.241 1.00 83.06 89 PHE A O 1
ATOM 663 N N . GLU A 1 90 ? 9.474 11.214 0.785 1.00 80.56 90 GLU A N 1
ATOM 664 C CA . GLU A 1 90 ? 10.484 11.698 1.738 1.00 80.56 90 GLU A CA 1
ATOM 665 C C . GLU A 1 90 ? 10.703 13.215 1.651 1.00 80.56 90 GLU A C 1
ATOM 667 O O . GLU A 1 90 ? 11.212 13.825 2.588 1.00 80.56 90 GLU A O 1
ATOM 672 N N . THR A 1 91 ? 10.272 13.843 0.557 1.00 71.69 91 THR A N 1
ATOM 673 C CA . THR A 1 91 ? 10.466 15.277 0.316 1.00 71.69 91 THR A CA 1
ATOM 674 C C . THR A 1 91 ? 9.113 15.989 0.312 1.00 71.69 91 THR A C 1
ATOM 676 O O . THR A 1 91 ? 8.217 15.560 -0.418 1.00 71.69 91 THR A O 1
ATOM 679 N N . PRO A 1 92 ? 8.912 17.072 1.088 1.00 66.38 92 PRO A N 1
ATOM 680 C CA . PRO A 1 92 ? 7.747 17.928 0.900 1.00 66.38 92 PRO A CA 1
ATOM 681 C C . PRO A 1 92 ? 7.748 18.473 -0.531 1.00 66.38 92 PRO A C 1
ATOM 683 O O . PRO A 1 92 ? 8.808 18.815 -1.056 1.00 66.38 92 PRO A O 1
ATOM 686 N N . LEU A 1 93 ? 6.578 18.600 -1.158 1.00 59.03 93 LEU A N 1
ATOM 687 C CA . LEU A 1 93 ? 6.458 19.457 -2.337 1.00 59.03 93 LEU A CA 1
ATOM 688 C C . LEU A 1 93 ? 6.851 20.866 -1.885 1.00 59.03 93 LEU A C 1
ATOM 690 O O . LEU A 1 93 ? 6.133 21.473 -1.092 1.00 59.03 93 LEU A O 1
ATOM 694 N N . GLY A 1 94 ? 8.035 21.320 -2.299 1.00 57.94 94 GLY A N 1
ATOM 695 C CA . GLY A 1 94 ? 8.524 22.655 -1.981 1.00 57.94 94 GLY A CA 1
ATOM 696 C C . GLY A 1 94 ? 7.529 23.682 -2.503 1.00 57.94 94 GLY A C 1
ATOM 697 O O . GLY A 1 94 ? 7.307 23.758 -3.711 1.00 57.94 94 GLY A O 1
ATOM 698 N N . GLY A 1 95 ? 6.898 24.401 -1.579 1.00 43.75 95 GLY A N 1
ATOM 699 C CA . GLY A 1 95 ? 6.277 25.695 -1.834 1.00 43.75 95 GLY A CA 1
ATOM 700 C C . GLY A 1 95 ? 7.237 26.808 -1.4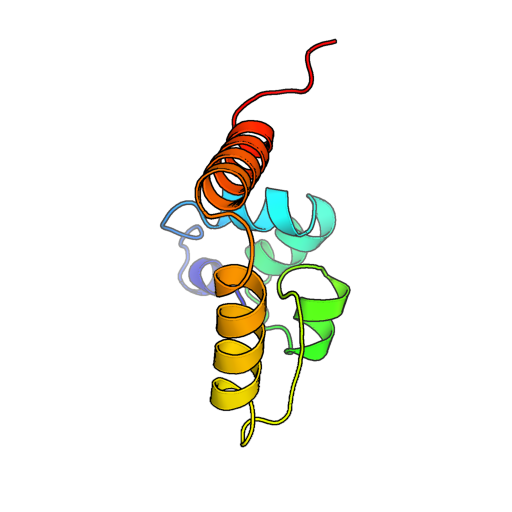56 1.00 43.75 95 GLY A C 1
ATOM 701 O O . GLY A 1 95 ? 8.129 26.542 -0.615 1.00 43.75 95 GLY A O 1
#

Secondary structure (DSSP, 8-state):
---GGGGGT---TTTHHHHHHHHH-HHHHHHHHHH-----HHHHHHTTS-S----TTTHHHHHHHHHHHHHTS-HHHHHHHHHHHHHTTTS----